Protein AF-A0A933CJR1-F1 (afdb_monomer)

Solvent-accessible surface area (backbone atoms only — not comparable to full-atom values): 4711 Å² total; per-residue (Å²): 112,71,58,51,64,66,65,41,52,67,53,56,51,52,69,70,44,93,84,59,54,72,71,52,34,53,53,48,44,53,52,51,54,41,57,51,62,17,40,39,81,95,25,60,50,43,44,54,50,30,63,75,68,70,52,52,64,69,63,47,32,69,48,25,40,58,50,30,51,52,50,51,53,51,52,51,52,35,49,74,70,62,80,94

Secondary structure (DSSP, 8-state):
-HHHHHHTHHHHHHH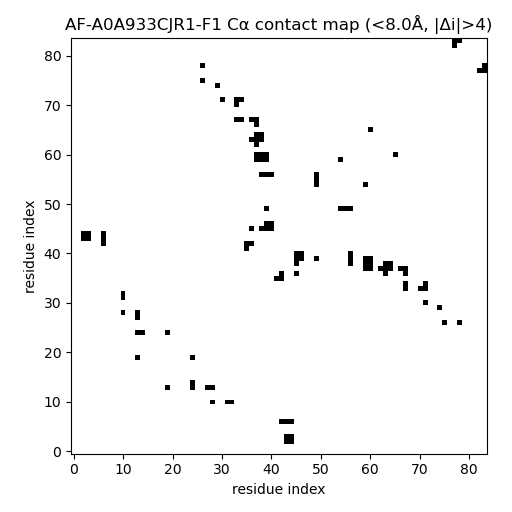H-TTS-HHHHHHHHHHHHHHHHH-STT-HHHHHHHHHHT--HHHHHHHHHHHHHHHHHHHHHHHHHT--

Foldseek 3Di:
DVQQVVLVVVLVCLVVDPPDDPLRNVLVNQLCVLVLQQFQPSGVVSVVVCVVVVPDRVNSNVCSVVVSVVSNVVVVVCSVVVVD

Nearest PDB structures (foldseek):
  5t40-assembly1_B  TM=3.142E-01  e=8.785E+00  Homo sapiens

Structure (mmCIF, N/CA/C/O backbone):
data_AF-A0A933CJR1-F1
#
_entry.id   AF-A0A933CJR1-F1
#
loop_
_atom_site.group_PDB
_atom_site.id
_atom_site.type_symbol
_atom_site.label_atom_id
_atom_site.label_alt_id
_atom_site.label_comp_id
_atom_site.label_asym_id
_atom_site.label_entity_id
_atom_site.label_seq_id
_atom_site.pdbx_PDB_ins_code
_atom_site.Cartn_x
_atom_site.Cartn_y
_atom_site.Cartn_z
_atom_site.occupancy
_atom_site.B_iso_or_equiv
_atom_site.auth_seq_id
_atom_site.auth_comp_id
_atom_site.auth_asym_id
_atom_site.auth_atom_id
_atom_site.pdbx_PDB_model_num
ATOM 1 N N . MET A 1 1 ? -7.857 16.060 -3.444 1.00 60.69 1 MET A N 1
ATOM 2 C CA . MET A 1 1 ? -7.132 15.657 -4.670 1.00 60.69 1 MET A CA 1
ATOM 3 C C . MET A 1 1 ? -5.657 16.053 -4.633 1.00 60.69 1 MET A C 1
ATOM 5 O O . MET A 1 1 ? -4.837 15.178 -4.843 1.00 60.69 1 MET A O 1
ATOM 9 N N . ILE A 1 2 ? -5.294 17.293 -4.279 1.00 71.62 2 ILE A N 1
ATOM 10 C CA . ILE A 1 2 ? -3.890 17.773 -4.257 1.00 71.62 2 ILE A CA 1
ATOM 11 C C . ILE A 1 2 ? -2.933 16.875 -3.444 1.00 71.62 2 ILE A C 1
ATOM 13 O O . ILE A 1 2 ? -1.847 16.555 -3.908 1.00 71.62 2 ILE A O 1
ATOM 17 N N . SER A 1 3 ? -3.350 16.406 -2.263 1.00 63.44 3 SER A N 1
ATOM 18 C CA . SER A 1 3 ? -2.508 15.550 -1.413 1.00 63.44 3 SER A CA 1
ATOM 19 C C . SER A 1 3 ? -2.175 14.180 -2.025 1.00 63.44 3 SER A C 1
ATOM 21 O O . SER A 1 3 ? -1.108 13.662 -1.730 1.00 63.44 3 SER A O 1
ATOM 23 N N . ALA A 1 4 ? -3.038 13.612 -2.875 1.00 68.62 4 ALA A N 1
ATOM 24 C CA . ALA A 1 4 ? -2.760 12.330 -3.532 1.00 68.62 4 ALA A CA 1
ATOM 25 C C . ALA A 1 4 ? -1.738 12.467 -4.655 1.00 68.62 4 ALA A C 1
ATOM 27 O O . ALA A 1 4 ? -0.921 11.583 -4.864 1.00 68.62 4 ALA A O 1
ATOM 28 N N . VAL A 1 5 ? -1.763 13.605 -5.346 1.00 66.25 5 VAL A N 1
ATOM 29 C CA . VAL A 1 5 ? -0.780 13.920 -6.383 1.00 66.25 5 VAL A CA 1
ATOM 30 C C . VAL A 1 5 ? 0.595 14.166 -5.757 1.00 66.25 5 VAL A C 1
ATOM 32 O O . VAL A 1 5 ? 1.589 13.666 -6.266 1.00 66.25 5 VAL A O 1
ATOM 35 N N . LEU A 1 6 ? 0.652 14.888 -4.631 1.00 69.12 6 LEU A N 1
ATOM 36 C CA . LEU A 1 6 ? 1.910 15.212 -3.947 1.00 69.12 6 LEU A CA 1
ATOM 37 C C . LEU A 1 6 ? 2.626 13.979 -3.368 1.00 69.12 6 LEU A C 1
ATOM 39 O O . LEU A 1 6 ? 3.850 13.924 -3.364 1.00 69.12 6 LEU A O 1
ATOM 43 N N . ASP A 1 7 ? 1.867 13.006 -2.871 1.00 78.81 7 ASP A N 1
ATOM 44 C CA . ASP A 1 7 ? 2.400 11.842 -2.154 1.00 78.81 7 ASP A CA 1
ATOM 45 C C . ASP A 1 7 ? 2.945 10.739 -3.084 1.00 78.81 7 ASP A C 1
ATOM 47 O O . ASP A 1 7 ? 3.720 9.880 -2.677 1.00 78.81 7 ASP A O 1
ATOM 51 N N . ASN A 1 8 ? 2.608 10.803 -4.374 1.00 84.25 8 ASN A N 1
ATOM 52 C CA . ASN A 1 8 ? 2.982 9.817 -5.388 1.00 84.25 8 ASN A CA 1
ATOM 53 C C . ASN A 1 8 ? 4.284 10.166 -6.140 1.00 84.25 8 ASN A C 1
ATOM 55 O O . ASN A 1 8 ? 4.476 9.760 -7.286 1.00 84.25 8 ASN A O 1
ATOM 59 N N . ALA A 1 9 ? 5.208 10.891 -5.503 1.00 82.06 9 ALA A N 1
ATOM 60 C CA . ALA A 1 9 ? 6.483 11.286 -6.112 1.00 82.06 9 ALA A CA 1
ATOM 61 C C . ALA A 1 9 ? 7.315 10.085 -6.608 1.00 82.06 9 ALA A C 1
ATOM 63 O O . ALA A 1 9 ? 7.987 10.185 -7.630 1.00 82.06 9 ALA A O 1
ATOM 64 N N . THR A 1 10 ? 7.230 8.934 -5.932 1.00 84.12 10 THR A N 1
ATOM 65 C CA . THR A 1 10 ? 7.897 7.691 -6.355 1.00 84.12 10 THR A CA 1
ATOM 66 C C . THR A 1 10 ? 7.321 7.129 -7.658 1.00 84.12 10 THR A C 1
ATOM 68 O O . THR A 1 10 ? 8.087 6.637 -8.481 1.00 84.12 10 THR A O 1
ATOM 71 N N . LEU A 1 11 ? 6.002 7.233 -7.878 1.00 85.06 11 LEU A N 1
ATOM 72 C CA . LEU A 1 11 ? 5.372 6.829 -9.144 1.00 85.06 11 LEU A CA 1
ATOM 73 C C . LEU A 1 11 ? 5.879 7.721 -10.285 1.00 85.06 11 LEU A C 1
ATOM 75 O O . LEU A 1 11 ? 6.363 7.221 -11.294 1.00 85.06 11 LEU A O 1
ATOM 79 N N . ALA A 1 12 ? 5.890 9.039 -10.067 1.00 83.25 12 ALA A N 1
ATOM 80 C CA . ALA A 1 12 ? 6.416 9.991 -11.044 1.00 83.25 12 ALA A CA 1
ATOM 81 C C . ALA A 1 12 ? 7.915 9.771 -11.331 1.00 83.25 12 ALA A C 1
ATOM 83 O O . ALA A 1 12 ? 8.359 9.869 -12.472 1.00 83.25 12 ALA A O 1
ATOM 84 N N . ALA A 1 13 ? 8.711 9.439 -10.311 1.00 82.69 13 ALA A N 1
ATOM 85 C CA . ALA A 1 13 ? 10.124 9.118 -10.489 1.00 82.69 13 ALA A CA 1
ATOM 86 C C . ALA A 1 13 ? 10.336 7.834 -11.309 1.00 82.69 13 ALA A C 1
ATOM 88 O O . ALA A 1 13 ? 11.277 7.774 -12.101 1.00 82.69 13 ALA A O 1
ATOM 89 N N . ALA A 1 14 ? 9.468 6.830 -11.144 1.00 84.31 14 ALA A N 1
ATOM 90 C CA . ALA A 1 14 ? 9.513 5.601 -11.931 1.00 84.31 14 ALA A CA 1
ATOM 91 C C . ALA A 1 14 ? 9.195 5.847 -13.418 1.00 84.31 14 ALA A C 1
ATOM 93 O O . ALA A 1 14 ? 9.807 5.211 -14.268 1.00 84.31 14 ALA A O 1
ATOM 94 N N . GLU A 1 15 ? 8.306 6.795 -13.731 1.00 83.44 15 GLU A N 1
ATOM 95 C CA . GLU A 1 15 ? 7.944 7.166 -15.111 1.00 83.44 15 GLU A CA 1
ATOM 96 C C . GLU A 1 15 ? 9.021 7.984 -15.838 1.00 83.44 15 GLU A C 1
ATOM 98 O O . GLU A 1 15 ? 9.180 7.866 -17.050 1.00 83.44 15 GLU A O 1
ATOM 103 N N . VAL A 1 16 ? 9.758 8.837 -15.120 1.00 81.12 16 VAL A N 1
ATOM 104 C CA . VAL A 1 16 ? 10.742 9.761 -15.723 1.00 81.12 16 VAL A CA 1
ATOM 105 C C . VAL A 1 16 ? 12.142 9.132 -15.839 1.00 81.12 16 VAL A C 1
ATOM 107 O O . VAL A 1 16 ? 12.994 9.626 -16.581 1.00 81.12 16 VAL A O 1
ATOM 110 N N . GLY A 1 17 ? 12.411 8.046 -15.110 1.00 77.62 17 GLY A N 1
ATOM 111 C CA . GLY A 1 17 ? 13.716 7.384 -15.091 1.00 77.62 17 GLY A CA 1
ATOM 112 C C . GLY A 1 17 ? 14.067 6.685 -16.419 1.00 77.62 17 GLY A C 1
ATOM 113 O O . GLY A 1 17 ? 13.245 5.950 -16.955 1.00 77.62 17 GLY A O 1
ATOM 114 N N . PRO A 1 18 ? 15.303 6.813 -16.938 1.00 74.12 18 PRO A N 1
ATOM 115 C CA . PRO A 1 18 ? 15.687 6.255 -18.244 1.00 74.12 18 PRO A CA 1
ATOM 116 C C . PRO A 1 18 ? 16.012 4.749 -18.226 1.00 74.12 18 PRO A C 1
ATOM 118 O O . PRO A 1 18 ? 16.437 4.197 -19.237 1.00 74.12 18 PRO A O 1
ATOM 121 N N . THR A 1 19 ? 15.912 4.094 -17.069 1.00 82.75 19 THR A N 1
ATOM 122 C CA . THR A 1 19 ? 16.530 2.779 -16.827 1.00 82.75 19 THR A CA 1
ATOM 123 C C . THR A 1 19 ? 15.566 1.603 -16.979 1.00 82.75 19 THR A C 1
ATOM 125 O O . THR A 1 19 ? 16.019 0.464 -17.062 1.00 82.75 19 THR A O 1
ATOM 128 N N . LEU A 1 20 ? 14.257 1.858 -16.967 1.00 84.38 20 LEU A N 1
ATOM 129 C CA . LEU A 1 20 ? 13.223 0.827 -17.003 1.00 84.38 20 LEU A CA 1
ATOM 130 C C . LEU A 1 20 ? 12.615 0.739 -18.407 1.00 84.38 20 LEU A C 1
ATOM 132 O O . LEU A 1 20 ? 12.371 1.762 -19.044 1.00 84.38 20 LEU A O 1
ATOM 136 N N . SER A 1 21 ? 12.350 -0.478 -18.887 1.00 89.38 21 SER A N 1
ATOM 137 C CA . SER A 1 21 ? 11.488 -0.664 -20.058 1.00 89.38 21 SER A CA 1
ATOM 138 C C . SER A 1 21 ? 10.048 -0.277 -19.726 1.00 89.38 21 SER A C 1
ATOM 140 O O . SER A 1 21 ? 9.644 -0.320 -18.567 1.00 89.38 21 SER A O 1
ATOM 142 N N . GLU A 1 22 ? 9.245 0.027 -20.743 1.00 87.12 22 GLU A N 1
ATOM 143 C CA . GLU A 1 22 ? 7.826 0.382 -20.581 1.00 87.12 22 GLU A CA 1
ATOM 144 C C . GLU A 1 22 ? 7.061 -0.644 -19.724 1.00 87.12 22 GLU A C 1
ATOM 146 O O . GLU A 1 22 ? 6.458 -0.287 -18.716 1.00 87.12 22 GLU A O 1
ATOM 151 N N . SER A 1 23 ? 7.250 -1.938 -19.997 1.00 87.38 23 SER A N 1
ATOM 152 C CA . SER A 1 23 ? 6.662 -3.031 -19.208 1.00 87.38 23 SER A CA 1
ATOM 153 C C . SER A 1 23 ? 7.121 -3.083 -17.742 1.00 87.38 23 SER A C 1
ATOM 155 O O . SER A 1 23 ? 6.373 -3.502 -16.855 1.00 87.38 23 SER A O 1
ATOM 157 N N . GLN A 1 24 ? 8.359 -2.668 -17.454 1.00 88.69 24 GLN A N 1
ATOM 158 C CA . GLN A 1 24 ? 8.875 -2.585 -16.087 1.00 88.69 24 GLN A CA 1
ATOM 159 C C . GLN A 1 24 ? 8.303 -1.372 -15.355 1.00 88.69 24 GLN A C 1
ATOM 161 O O . GLN A 1 24 ? 8.020 -1.476 -14.162 1.00 88.69 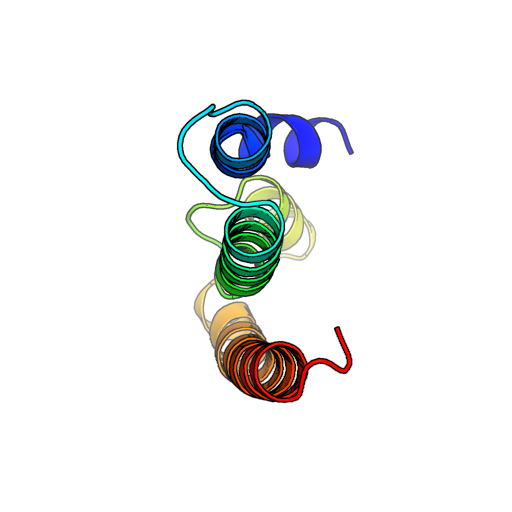24 GLN A O 1
ATOM 166 N N . ILE A 1 25 ? 8.112 -0.252 -16.060 1.00 91.38 25 ILE A N 1
ATOM 167 C CA . ILE A 1 25 ? 7.450 0.943 -15.530 1.00 91.38 25 ILE A CA 1
ATOM 168 C C . ILE A 1 25 ? 6.009 0.592 -15.163 1.00 91.38 25 ILE A C 1
ATOM 170 O O . ILE A 1 25 ? 5.626 0.774 -14.011 1.00 91.38 25 ILE A O 1
ATOM 174 N N . GLU A 1 26 ? 5.240 -0.002 -16.074 1.00 90.38 26 GLU A N 1
ATOM 175 C CA . GLU A 1 26 ? 3.855 -0.421 -15.817 1.00 90.38 26 GLU A CA 1
ATOM 176 C C . GLU A 1 26 ? 3.754 -1.372 -14.621 1.00 90.38 26 GLU A C 1
ATOM 178 O O . GLU A 1 26 ? 2.963 -1.148 -13.700 1.00 90.38 26 GLU A O 1
ATOM 183 N N . SER A 1 27 ? 4.618 -2.391 -14.578 1.00 90.88 27 SER A N 1
ATOM 184 C CA . SER A 1 27 ? 4.675 -3.343 -13.464 1.00 90.88 27 SER A CA 1
ATOM 185 C C . SER A 1 27 ? 4.989 -2.653 -12.130 1.00 90.88 27 SER A C 1
ATOM 187 O O . SER A 1 27 ? 4.356 -2.944 -11.110 1.00 90.88 27 SER A O 1
ATOM 189 N N . ALA A 1 28 ? 5.949 -1.724 -12.121 1.00 91.06 28 ALA A N 1
ATOM 190 C CA . ALA A 1 28 ? 6.330 -0.973 -10.929 1.00 91.06 28 ALA A CA 1
ATOM 191 C C . ALA A 1 28 ? 5.215 -0.025 -10.469 1.00 91.06 28 ALA A C 1
ATOM 193 O O . ALA A 1 28 ? 4.918 0.026 -9.275 1.00 91.06 28 ALA A O 1
ATOM 194 N N . LEU A 1 29 ? 4.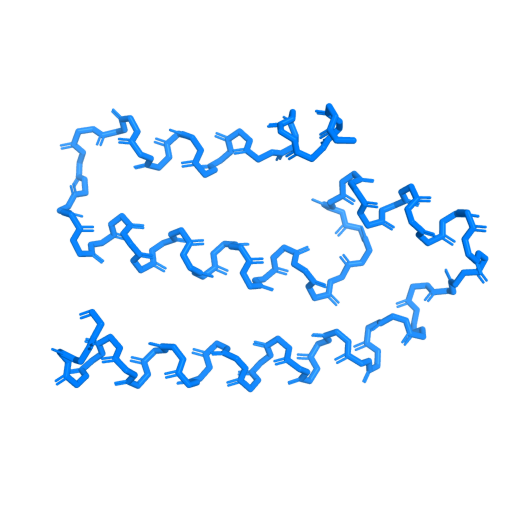567 0.684 -11.396 1.00 91.88 29 LEU A N 1
ATOM 195 C CA . LEU A 1 29 ? 3.472 1.606 -11.102 1.00 91.88 29 LEU A CA 1
ATOM 196 C C . LEU A 1 29 ? 2.272 0.878 -10.507 1.00 91.88 29 LEU A C 1
ATOM 198 O O . LEU A 1 29 ? 1.774 1.284 -9.457 1.00 91.88 29 LEU A O 1
ATOM 202 N N . LEU A 1 30 ? 1.842 -0.225 -11.123 1.00 92.94 30 LEU A N 1
ATOM 203 C CA . LEU A 1 30 ? 0.741 -1.041 -10.613 1.00 92.94 30 LEU A CA 1
ATOM 204 C C . LEU A 1 30 ? 1.072 -1.604 -9.225 1.00 92.94 30 LEU A C 1
ATOM 206 O O . LEU A 1 30 ? 0.254 -1.505 -8.309 1.00 92.94 30 LEU A O 1
ATOM 210 N N . GLY A 1 31 ? 2.288 -2.120 -9.0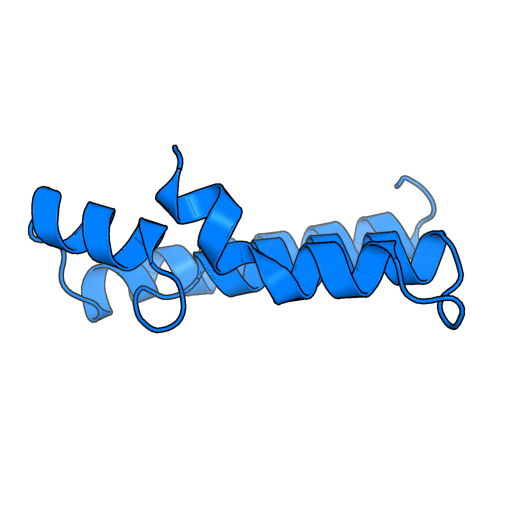29 1.00 92.50 31 GLY A N 1
ATOM 211 C CA . GLY A 1 31 ? 2.720 -2.648 -7.736 1.00 92.50 31 GLY A CA 1
ATOM 212 C C . GLY A 1 31 ? 2.771 -1.583 -6.633 1.00 92.50 31 GLY A C 1
ATOM 213 O O . GLY A 1 31 ? 2.278 -1.794 -5.519 1.00 92.50 31 GLY A O 1
ATOM 214 N N . LEU A 1 32 ? 3.326 -0.409 -6.930 1.00 91.62 32 LEU A N 1
ATOM 215 C CA . LEU A 1 32 ? 3.405 0.706 -5.985 1.00 91.62 32 LEU A CA 1
ATOM 216 C C . LEU A 1 32 ? 2.017 1.276 -5.664 1.00 91.62 32 LEU A C 1
ATOM 218 O O . LEU A 1 32 ? 1.729 1.556 -4.502 1.00 91.62 32 LEU A O 1
ATOM 222 N N . LEU A 1 33 ? 1.130 1.380 -6.654 1.00 91.31 33 LEU A N 1
ATOM 223 C CA . LEU A 1 33 ? -0.229 1.885 -6.464 1.00 91.31 33 LEU A CA 1
ATOM 224 C C . LEU A 1 33 ? -1.075 0.932 -5.609 1.00 91.31 33 LEU A C 1
ATOM 226 O O . LEU A 1 33 ? -1.741 1.370 -4.670 1.00 91.31 33 LEU A O 1
ATOM 230 N N . ILE A 1 34 ? -1.013 -0.375 -5.885 1.00 94.25 34 ILE A N 1
ATOM 231 C CA . ILE A 1 34 ? -1.737 -1.389 -5.107 1.00 94.25 34 ILE A CA 1
ATOM 232 C C . ILE A 1 34 ? -1.197 -1.452 -3.674 1.00 94.25 34 ILE A C 1
ATOM 234 O O . ILE A 1 34 ? -1.982 -1.435 -2.724 1.00 94.25 34 ILE A O 1
ATOM 238 N N . SER A 1 35 ? 0.1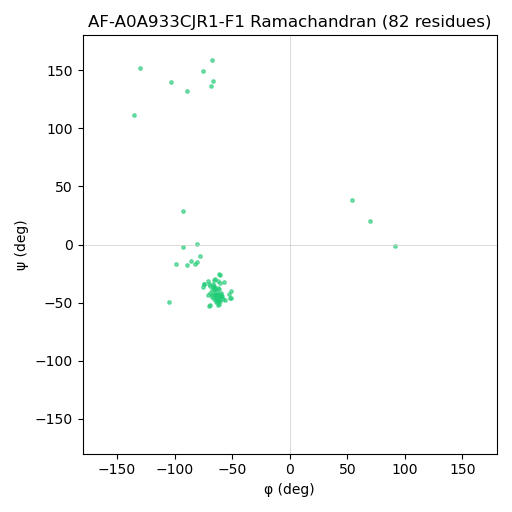28 -1.495 -3.494 1.00 92.31 35 SER A N 1
ATOM 239 C CA . SER A 1 35 ? 0.733 -1.565 -2.156 1.00 92.31 35 SER A CA 1
ATOM 240 C C . SER A 1 35 ? 0.491 -0.298 -1.331 1.00 92.31 35 SER A C 1
ATOM 242 O O . SER A 1 35 ? 0.173 -0.401 -0.145 1.00 92.31 35 SER A O 1
ATOM 244 N N . GLY A 1 36 ? 0.525 0.884 -1.955 1.00 91.31 36 GLY A N 1
ATOM 245 C CA . GLY A 1 36 ? 0.218 2.162 -1.309 1.00 91.31 36 GLY A CA 1
ATOM 246 C C . GLY A 1 36 ? -1.211 2.256 -0.758 1.00 91.31 36 GLY A C 1
ATOM 247 O O . GLY A 1 36 ? -1.452 2.980 0.205 1.00 91.31 36 GLY A O 1
ATOM 248 N N . GLY A 1 37 ? -2.162 1.493 -1.306 1.00 92.44 37 GLY A N 1
ATOM 249 C CA . GLY A 1 37 ? -3.544 1.435 -0.812 1.00 92.44 37 GLY A CA 1
ATOM 250 C C . GLY A 1 37 ? -3.772 0.497 0.383 1.00 92.44 37 GLY A C 1
ATOM 251 O O . GLY A 1 37 ? -4.801 0.597 1.059 1.00 92.44 37 GLY A O 1
ATOM 252 N N . MET A 1 38 ? -2.842 -0.420 0.671 1.00 95.31 38 MET A N 1
ATOM 253 C CA . MET A 1 38 ? -3.060 -1.492 1.655 1.00 95.31 38 MET A CA 1
ATOM 254 C C . MET A 1 38 ? -3.104 -0.995 3.101 1.00 95.31 38 MET A C 1
ATOM 256 O O . MET A 1 38 ? -3.789 -1.584 3.942 1.00 95.31 38 MET A O 1
ATOM 260 N N . LEU A 1 39 ? -2.359 0.069 3.401 1.00 94.88 39 LEU A N 1
ATOM 261 C CA . LEU A 1 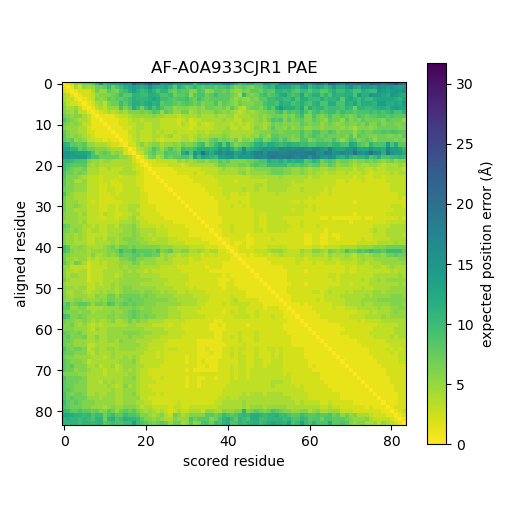39 ? -2.135 0.571 4.751 1.00 94.88 39 LEU A CA 1
ATOM 262 C C . LEU A 1 39 ? -2.397 2.077 4.830 1.00 94.88 39 LEU A C 1
ATOM 264 O O . LEU A 1 39 ? -2.230 2.816 3.864 1.00 94.88 39 LEU A O 1
ATOM 268 N N . ILE A 1 40 ? -2.786 2.535 6.020 1.00 94.19 40 ILE A N 1
ATOM 269 C CA . ILE A 1 40 ? -2.902 3.965 6.328 1.00 94.19 40 ILE A CA 1
ATOM 270 C C . ILE A 1 40 ? -1.530 4.657 6.414 1.00 94.19 40 ILE A C 1
ATOM 272 O O . ILE A 1 40 ? -1.358 5.687 5.763 1.00 94.19 40 ILE A O 1
ATOM 276 N N . PRO A 1 41 ? -0.550 4.171 7.208 1.00 89.50 41 PRO A N 1
ATOM 277 C CA . PRO A 1 41 ? 0.753 4.826 7.277 1.00 89.50 41 PRO A CA 1
ATOM 278 C C . PRO A 1 41 ? 1.501 4.722 5.945 1.00 89.50 41 PRO A C 1
ATOM 280 O O . PRO A 1 41 ? 1.500 3.672 5.310 1.00 89.50 41 PRO A O 1
ATOM 283 N N . GLY A 1 42 ? 2.181 5.805 5.567 1.00 82.62 42 GLY A N 1
ATOM 284 C CA . GLY A 1 42 ? 2.964 5.873 4.332 1.00 82.62 42 GLY A CA 1
ATOM 285 C C . GLY A 1 42 ? 2.196 6.388 3.115 1.00 82.62 42 GLY A C 1
ATOM 286 O O . GLY A 1 42 ? 2.813 6.527 2.067 1.00 82.62 42 GLY A O 1
ATOM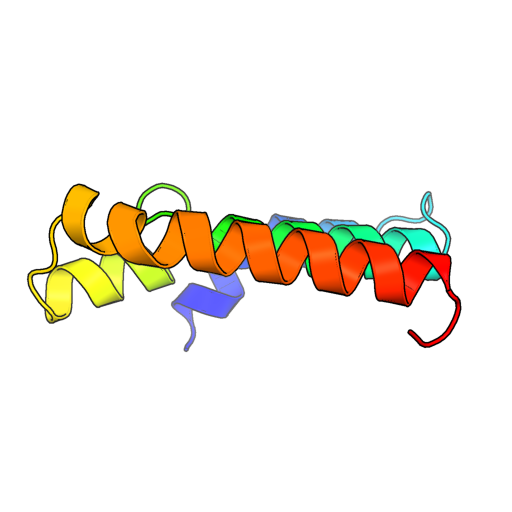 287 N N . ASN A 1 43 ? 0.899 6.703 3.252 1.00 88.75 43 ASN A N 1
ATOM 288 C CA . ASN A 1 43 ? 0.122 7.355 2.201 1.00 88.75 43 ASN A CA 1
ATOM 289 C C . ASN A 1 43 ? -0.743 8.506 2.764 1.00 88.75 43 ASN A C 1
ATOM 291 O O . ASN A 1 43 ? -1.689 8.274 3.522 1.00 88.75 43 ASN A O 1
ATOM 295 N N . ILE A 1 44 ? -0.434 9.761 2.423 1.00 90.44 44 ILE A N 1
ATOM 296 C CA . ILE A 1 44 ? -1.122 10.953 2.958 1.00 90.44 44 ILE A CA 1
ATOM 297 C C . ILE A 1 44 ? -2.633 10.931 2.656 1.00 90.44 44 ILE A C 1
ATOM 299 O O . ILE A 1 44 ? -3.414 11.205 3.575 1.00 90.44 44 ILE A O 1
ATOM 303 N N . PRO A 1 45 ? -3.101 10.583 1.441 1.00 90.19 45 PRO A N 1
ATOM 304 C CA . PRO A 1 45 ? -4.530 10.390 1.188 1.00 90.19 45 PRO A CA 1
ATOM 305 C C . PRO A 1 45 ? -5.205 9.429 2.167 1.00 90.19 45 PRO A C 1
ATOM 307 O O . PRO A 1 45 ? -6.257 9.776 2.714 1.00 90.19 45 PRO A O 1
ATOM 310 N N . ASN A 1 46 ? -4.593 8.274 2.442 1.00 92.69 46 ASN A N 1
ATOM 311 C CA . ASN A 1 46 ? -5.137 7.299 3.387 1.00 92.69 46 ASN A CA 1
ATOM 312 C C . ASN A 1 46 ? -5.169 7.862 4.813 1.00 92.69 46 ASN A C 1
ATOM 314 O O . ASN A 1 46 ? -6.157 7.671 5.519 1.00 92.69 46 ASN A O 1
ATOM 318 N N . ILE A 1 47 ? -4.147 8.620 5.223 1.00 93.50 47 ILE A N 1
ATOM 319 C CA . ILE A 1 47 ? -4.109 9.301 6.528 1.00 93.50 47 ILE A CA 1
ATOM 320 C C . ILE A 1 47 ? -5.269 10.296 6.659 1.00 93.50 47 ILE A C 1
A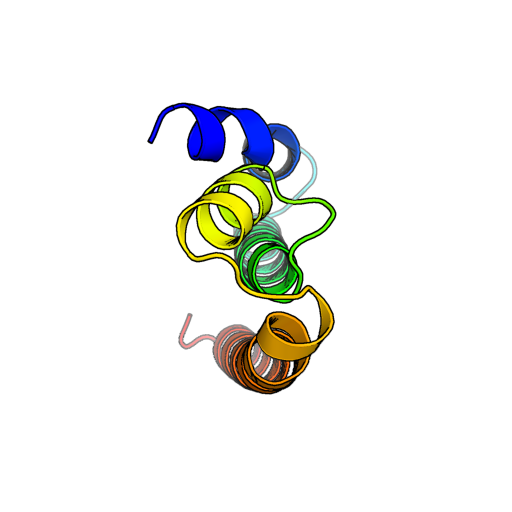TOM 322 O O . ILE A 1 47 ? -5.992 10.278 7.658 1.00 93.50 47 ILE A O 1
ATOM 326 N N . ILE A 1 48 ? -5.490 11.145 5.650 1.00 92.88 48 ILE A N 1
ATOM 327 C CA . ILE A 1 48 ? -6.578 12.135 5.664 1.00 92.88 48 ILE A CA 1
ATOM 328 C C . ILE A 1 48 ? -7.945 11.437 5.669 1.00 92.88 48 ILE A C 1
ATOM 330 O O . ILE A 1 48 ? -8.841 11.858 6.405 1.00 92.88 48 ILE A O 1
ATOM 334 N N . ALA A 1 49 ? -8.117 10.381 4.869 1.00 92.94 49 ALA A N 1
ATOM 335 C CA . ALA A 1 49 ? -9.358 9.616 4.804 1.00 92.94 49 ALA A CA 1
ATOM 336 C C . ALA A 1 49 ? -9.661 8.919 6.138 1.00 92.94 49 ALA A C 1
ATOM 338 O O . ALA A 1 49 ? -10.751 9.093 6.682 1.00 92.94 49 ALA A O 1
ATOM 339 N N . ALA A 1 50 ? -8.685 8.210 6.706 1.00 95.31 50 ALA A N 1
ATOM 340 C CA . ALA A 1 50 ? -8.809 7.538 7.994 1.00 95.31 50 ALA A CA 1
ATOM 341 C C . ALA A 1 50 ? -9.123 8.519 9.127 1.00 95.31 50 ALA A C 1
ATOM 343 O O . ALA A 1 50 ? -10.000 8.251 9.944 1.00 95.31 50 ALA A O 1
ATOM 344 N N . HIS A 1 51 ? -8.477 9.690 9.136 1.00 94.56 51 HIS A N 1
ATOM 345 C CA . HIS A 1 51 ? -8.768 10.745 10.102 1.00 94.56 51 HIS A CA 1
ATOM 346 C C . HIS A 1 51 ? -10.192 11.296 9.939 1.00 94.56 51 HIS A C 1
ATOM 348 O O . HIS A 1 51 ? -10.897 11.488 10.924 1.00 94.56 51 HIS A O 1
ATOM 354 N N . ARG A 1 52 ? -10.663 11.543 8.711 1.00 95.25 52 ARG A N 1
ATOM 355 C CA . ARG A 1 52 ? -12.027 12.059 8.485 1.00 95.25 52 ARG A CA 1
ATOM 356 C C . ARG A 1 52 ? -13.116 11.040 8.810 1.00 95.25 52 ARG A C 1
ATOM 358 O O . ARG A 1 52 ? -14.169 11.433 9.297 1.00 95.25 52 ARG A O 1
ATOM 365 N N . LEU A 1 53 ? -12.862 9.763 8.543 1.00 96.00 53 LEU A N 1
ATOM 366 C CA . LEU A 1 53 ? -13.807 8.668 8.766 1.00 96.00 53 LEU A CA 1
ATOM 367 C C . LEU A 1 53 ? -13.650 8.006 10.144 1.00 96.00 53 LEU A C 1
ATOM 369 O O . LEU A 1 53 ? -14.420 7.111 10.470 1.00 96.00 53 LEU A O 1
ATOM 373 N N . GLN A 1 54 ? -12.675 8.448 10.947 1.00 96.44 54 GLN A N 1
ATOM 374 C CA . GLN A 1 54 ? -12.350 7.894 12.268 1.00 96.44 54 GLN A CA 1
ATOM 375 C C . GLN A 1 54 ? -12.087 6.373 12.234 1.00 96.44 54 GLN A C 1
ATOM 377 O O . GLN A 1 54 ? -12.467 5.641 13.145 1.00 96.44 54 GLN A O 1
ATOM 382 N N . ILE A 1 55 ? -11.416 5.900 11.178 1.00 96.62 55 ILE A N 1
ATOM 383 C CA . ILE A 1 55 ? -11.076 4.483 10.978 1.00 96.62 55 ILE A CA 1
ATOM 384 C C . ILE A 1 55 ? -9.720 4.189 11.621 1.00 96.62 55 ILE A C 1
ATOM 386 O O . ILE A 1 55 ? -8.739 4.900 11.381 1.00 96.62 55 ILE A O 1
ATOM 390 N N . LYS A 1 56 ? -9.622 3.111 12.406 1.00 96.06 56 LYS A N 1
ATOM 391 C CA . LYS A 1 56 ? -8.343 2.674 12.981 1.00 96.06 56 LYS A CA 1
ATOM 392 C C . LYS A 1 56 ? -7.462 2.007 11.923 1.00 96.06 56 LYS A C 1
ATOM 394 O O . LYS A 1 56 ? -7.945 1.294 11.047 1.00 96.06 56 LYS A O 1
ATOM 399 N N . SER A 1 57 ? -6.143 2.130 12.090 1.00 92.94 57 SER A N 1
ATOM 400 C CA . SER A 1 57 ? -5.143 1.463 11.232 1.00 92.94 57 SER A CA 1
ATOM 401 C C . SER A 1 57 ? -5.399 -0.042 11.068 1.00 92.94 57 SER A C 1
ATOM 403 O O . SER A 1 57 ? -5.314 -0.587 9.970 1.00 92.94 57 SER A O 1
ATOM 405 N N . THR A 1 58 ? -5.802 -0.712 12.150 1.00 94.94 58 THR A N 1
ATOM 406 C CA . THR A 1 58 ? -6.107 -2.148 12.148 1.00 94.94 58 THR A CA 1
ATOM 407 C C . THR A 1 58 ? -7.381 -2.501 11.384 1.00 94.94 58 THR A C 1
ATOM 409 O O . THR A 1 58 ? -7.442 -3.564 10.776 1.00 94.94 58 THR A O 1
ATOM 412 N N . GLU A 1 59 ? -8.397 -1.638 11.399 1.00 96.56 59 GLU A N 1
ATOM 413 C CA . GLU A 1 59 ? -9.653 -1.852 10.672 1.00 96.56 59 GLU A CA 1
ATOM 414 C C . GLU A 1 59 ? -9.435 -1.711 9.170 1.00 96.56 59 GLU A C 1
ATOM 416 O O . GLU A 1 59 ? -9.876 -2.567 8.405 1.00 96.56 59 GLU A O 1
ATOM 421 N N . TRP A 1 60 ? -8.672 -0.694 8.762 1.00 96.94 60 TRP A N 1
ATOM 422 C CA . TRP A 1 60 ? -8.260 -0.539 7.372 1.00 96.94 60 TRP A CA 1
ATOM 423 C C . TRP A 1 60 ? -7.424 -1.727 6.912 1.00 96.94 60 TRP A C 1
ATOM 425 O O . TRP A 1 60 ? -7.752 -2.344 5.906 1.00 96.94 60 TRP A O 1
ATOM 435 N N . ALA A 1 61 ? -6.385 -2.100 7.666 1.00 96.31 61 ALA A N 1
ATOM 436 C CA . ALA A 1 61 ? -5.478 -3.178 7.282 1.00 96.31 61 ALA A CA 1
ATOM 437 C C . ALA A 1 61 ? -6.192 -4.531 7.123 1.00 96.31 61 ALA A C 1
ATOM 439 O O . ALA A 1 61 ? -5.833 -5.304 6.238 1.00 96.31 61 ALA A O 1
ATOM 440 N N . ARG A 1 62 ? -7.237 -4.812 7.918 1.00 97.25 62 ARG A N 1
ATOM 441 C CA . ARG A 1 62 ? -8.045 -6.041 7.787 1.00 97.25 62 ARG A CA 1
ATOM 442 C C . ARG A 1 62 ? -8.725 -6.185 6.428 1.00 97.25 62 ARG A C 1
ATOM 444 O O . ARG A 1 62 ? -9.007 -7.310 6.035 1.00 97.25 62 ARG A O 1
ATOM 451 N N . ILE A 1 63 ? -9.003 -5.081 5.741 1.00 96.12 63 ILE A N 1
ATOM 452 C CA . ILE A 1 63 ? -9.644 -5.082 4.420 1.00 96.12 63 ILE A CA 1
ATOM 453 C C . ILE A 1 63 ? -8.607 -4.778 3.336 1.00 96.12 63 ILE A C 1
ATOM 455 O O . ILE A 1 63 ? -8.493 -5.521 2.364 1.00 96.12 63 ILE A O 1
ATOM 459 N N . GLY A 1 64 ? -7.823 -3.718 3.528 1.00 95.44 64 GLY A N 1
ATOM 460 C CA . GLY A 1 64 ? -6.836 -3.220 2.579 1.00 95.44 64 GLY A CA 1
ATOM 461 C C . GLY A 1 64 ? -5.723 -4.217 2.277 1.00 95.44 64 GLY A C 1
ATOM 462 O O . GLY A 1 64 ? -5.379 -4.380 1.111 1.00 95.44 64 GLY A O 1
ATOM 463 N N . VAL A 1 65 ? -5.196 -4.933 3.280 1.00 96.75 65 VAL A N 1
ATOM 464 C CA . VAL A 1 65 ? -4.111 -5.904 3.051 1.00 96.75 65 VAL A CA 1
ATOM 465 C C . VAL A 1 65 ? -4.607 -7.126 2.267 1.00 96.75 65 VAL A C 1
ATOM 467 O O . VAL A 1 65 ? -4.008 -7.419 1.232 1.00 96.75 65 VAL A O 1
ATOM 470 N N . PRO A 1 66 ? -5.697 -7.822 2.657 1.00 97.50 66 PRO A N 1
ATOM 471 C CA . PRO A 1 66 ? -6.196 -8.942 1.859 1.00 97.50 66 PRO A CA 1
ATOM 472 C C . PRO A 1 66 ? -6.630 -8.528 0.451 1.00 97.50 66 PRO A C 1
ATOM 474 O O . PRO A 1 66 ? -6.274 -9.201 -0.514 1.00 97.50 66 PRO A O 1
ATOM 477 N N . LEU A 1 67 ? -7.352 -7.408 0.316 1.00 97.19 67 LEU A N 1
ATOM 478 C CA . LEU A 1 67 ? -7.788 -6.906 -0.987 1.00 97.19 67 LEU A CA 1
ATOM 479 C C . LEU A 1 67 ? -6.592 -6.561 -1.873 1.00 97.19 67 LEU A C 1
ATOM 481 O O . LEU A 1 67 ? -6.533 -6.984 -3.024 1.00 97.19 67 LEU A O 1
ATOM 485 N N . GLY A 1 68 ? -5.626 -5.824 -1.330 1.00 96.44 68 GLY A N 1
ATOM 486 C CA . GLY A 1 68 ? -4.422 -5.456 -2.053 1.00 96.44 68 GLY A CA 1
ATOM 487 C C . GLY A 1 68 ? -3.593 -6.672 -2.456 1.00 96.44 68 GLY A C 1
ATOM 488 O O . GLY A 1 68 ? -3.070 -6.696 -3.563 1.00 96.44 68 GLY A O 1
ATOM 489 N N . PHE A 1 69 ? -3.504 -7.706 -1.616 1.00 97.31 69 PHE A N 1
ATOM 490 C CA . PHE A 1 69 ? -2.803 -8.942 -1.968 1.00 97.31 69 PHE A CA 1
ATOM 491 C C . PHE A 1 69 ? -3.493 -9.691 -3.115 1.00 97.31 69 PHE A C 1
ATOM 493 O O . PHE A 1 69 ? -2.825 -10.137 -4.047 1.00 97.31 69 PHE A O 1
ATOM 500 N N . VAL A 1 70 ? -4.828 -9.785 -3.086 1.00 98.06 70 VAL A N 1
ATOM 501 C CA . VAL A 1 70 ? -5.610 -10.374 -4.185 1.00 98.06 70 VAL A CA 1
ATOM 502 C C . VAL A 1 70 ? -5.403 -9.584 -5.475 1.00 98.06 70 VAL A C 1
ATOM 504 O O . VAL A 1 70 ? -5.108 -10.181 -6.507 1.00 98.06 70 VAL A O 1
ATOM 507 N N . LEU A 1 71 ? -5.499 -8.253 -5.418 1.00 97.12 71 LEU A N 1
ATOM 508 C CA . LEU A 1 71 ? -5.260 -7.393 -6.576 1.00 97.12 71 LEU A CA 1
ATOM 509 C C . LEU A 1 71 ? -3.839 -7.562 -7.112 1.00 97.12 71 LEU A C 1
ATOM 511 O O . LEU A 1 71 ? -3.690 -7.755 -8.309 1.00 97.12 71 LEU A O 1
ATOM 515 N N . MET A 1 72 ? -2.830 -7.583 -6.237 1.00 96.56 72 MET A N 1
ATOM 516 C CA . MET A 1 72 ? -1.427 -7.776 -6.609 1.00 96.56 72 MET A CA 1
ATOM 517 C C . MET A 1 72 ? -1.212 -9.097 -7.352 1.00 96.56 72 MET A C 1
ATOM 519 O O . MET A 1 72 ? -0.566 -9.121 -8.399 1.00 96.56 72 MET A O 1
ATOM 523 N N . ALA A 1 73 ? -1.764 -10.196 -6.830 1.00 97.06 73 ALA A N 1
ATOM 524 C CA . ALA A 1 73 ? -1.654 -11.506 -7.460 1.00 97.06 73 ALA A CA 1
ATOM 525 C C . ALA A 1 73 ? -2.349 -11.530 -8.829 1.00 97.06 73 ALA A C 1
ATOM 527 O O . ALA A 1 73 ? -1.777 -12.024 -9.798 1.00 97.06 73 ALA A O 1
ATOM 528 N N . LEU A 1 74 ? -3.552 -10.956 -8.928 1.00 96.88 74 LEU A N 1
ATOM 529 C CA . LEU A 1 74 ? -4.287 -10.864 -10.189 1.00 96.88 74 LEU A CA 1
ATOM 530 C C . LEU A 1 74 ? -3.533 -10.022 -11.221 1.00 96.88 74 LEU A C 1
ATOM 532 O O . LEU A 1 74 ? -3.340 -10.478 -12.344 1.00 96.88 74 LEU A O 1
ATOM 536 N N . THR A 1 75 ? -3.058 -8.832 -10.851 1.00 94.75 75 THR A N 1
ATOM 537 C CA . THR A 1 75 ? -2.302 -7.972 -11.770 1.00 94.75 75 THR A CA 1
ATOM 538 C C . THR A 1 75 ? -0.988 -8.610 -12.195 1.00 94.75 75 THR A C 1
ATOM 540 O O . THR A 1 75 ? -0.642 -8.531 -13.367 1.00 94.75 75 THR A O 1
ATOM 543 N N . ALA A 1 76 ? -0.289 -9.308 -11.295 1.00 93.75 76 ALA A N 1
ATOM 544 C CA . ALA A 1 76 ? 0.930 -10.031 -11.644 1.00 93.75 76 ALA A CA 1
ATOM 545 C C . ALA A 1 76 ? 0.662 -11.151 -12.663 1.00 93.75 76 ALA A C 1
ATOM 547 O O . ALA A 1 76 ? 1.402 -11.282 -13.634 1.00 93.75 76 ALA A O 1
ATOM 548 N N . VAL A 1 77 ? -0.413 -11.928 -12.482 1.00 96.06 77 VAL A N 1
ATOM 549 C CA . VAL A 1 77 ? -0.809 -12.975 -13.439 1.00 96.06 77 VAL A CA 1
ATOM 550 C C . VAL A 1 77 ? -1.178 -12.373 -14.793 1.00 96.06 77 VAL A C 1
ATOM 552 O O . VAL A 1 77 ? -0.750 -12.894 -15.820 1.00 96.06 77 VAL A O 1
ATOM 555 N N . LEU A 1 78 ? -1.933 -11.273 -14.810 1.00 94.62 78 LEU A N 1
ATOM 556 C CA . LEU A 1 78 ? -2.338 -10.616 -16.052 1.00 94.62 78 LEU A CA 1
ATOM 557 C C . LEU A 1 78 ? -1.133 -10.069 -16.830 1.00 94.62 78 LEU A C 1
ATOM 559 O O . LEU A 1 78 ? -1.017 -10.360 -18.022 1.00 94.62 78 LEU A O 1
ATOM 563 N N . LEU A 1 79 ? -0.204 -9.388 -16.149 1.00 92.56 79 LEU A N 1
ATOM 564 C CA . LEU A 1 79 ? 1.054 -8.910 -16.737 1.00 92.56 79 LEU A CA 1
ATOM 565 C C . LEU A 1 79 ? 1.899 -10.073 -17.279 1.00 92.56 79 LEU A C 1
ATOM 567 O O . LEU A 1 79 ? 2.376 -10.024 -18.407 1.00 92.56 79 LEU A O 1
ATOM 571 N N . MET A 1 80 ? 2.039 -11.166 -16.519 1.00 90.38 80 MET A N 1
ATOM 572 C CA . MET A 1 80 ? 2.776 -12.354 -16.977 1.00 90.38 80 MET A CA 1
ATOM 573 C C . MET A 1 80 ? 2.109 -13.054 -18.167 1.00 90.38 80 MET A C 1
ATOM 575 O O . MET A 1 80 ? 2.799 -13.658 -18.985 1.00 90.38 80 MET A O 1
ATOM 579 N N . SER A 1 81 ? 0.779 -12.992 -18.270 1.00 93.06 81 SER A N 1
ATOM 580 C CA . SER A 1 81 ? 0.030 -13.567 -19.391 1.00 93.06 81 SER A CA 1
ATOM 581 C C . SER A 1 81 ? 0.064 -12.713 -20.666 1.00 93.06 81 SER A C 1
ATOM 583 O O . SER A 1 81 ? -0.369 -13.194 -21.711 1.00 93.06 81 SER A O 1
ATOM 585 N N . GLY A 1 82 ? 0.568 -11.473 -20.594 1.00 88.00 82 GLY A N 1
ATOM 586 C CA . GLY A 1 82 ? 0.583 -10.516 -21.707 1.00 88.00 82 GLY A CA 1
ATOM 587 C C . GLY A 1 82 ? -0.800 -9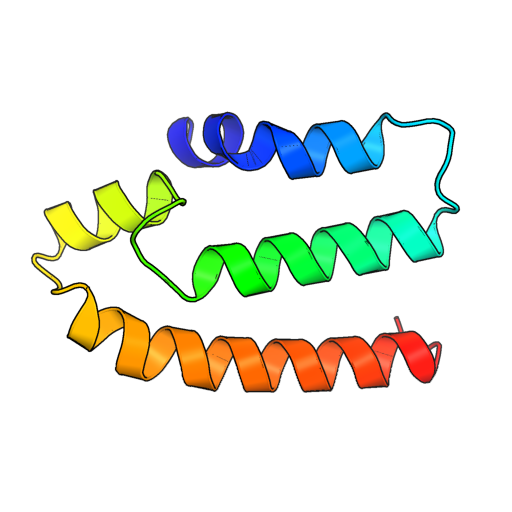.974 -22.086 1.00 88.00 82 GLY A C 1
ATOM 588 O O . GLY A 1 82 ? -0.998 -9.534 -23.215 1.00 88.00 82 GLY A O 1
ATOM 589 N N . LEU A 1 83 ? -1.776 -10.072 -21.175 1.00 85.19 83 LEU A N 1
ATOM 590 C CA . LEU A 1 83 ? -3.124 -9.516 -21.358 1.00 85.19 83 LEU A CA 1
ATOM 591 C C . LEU A 1 83 ? -3.206 -8.033 -20.946 1.00 85.19 83 LEU A C 1
ATOM 593 O O . LEU A 1 83 ? -4.204 -7.368 -21.225 1.00 85.19 83 LEU A O 1
ATOM 597 N N . LEU A 1 84 ? -2.181 -7.573 -20.232 1.00 78.75 84 LEU A N 1
ATOM 598 C CA . LEU A 1 84 ? -1.953 -6.222 -19.736 1.00 78.75 84 LEU A CA 1
ATOM 599 C C . LEU A 1 84 ? -0.581 -5.731 -20.205 1.00 78.75 84 LEU A C 1
ATOM 601 O O . LEU A 1 84 ? 0.140 -6.534 -20.846 1.00 78.75 84 LEU A O 1
#

Sequence (84 aa):
MISAVLDNATLAAAEVGPTLSESQIESALLGLLISGGMLIPGNIPNIIAAHRLQIKSTEWARIGVPLGFVLMALTAVLLMSGLL

Mean predicted aligned error: 4.43 Å

pLDDT: mean 89.37, std 8.36, range [60.69, 98.06]

Radius of gyration: 14.3 Å; Cα contacts (8 Å, |Δi|>4): 61; chains: 1; bounding box: 30×31×35 Å